Protein AF-A0A699UKI5-F1 (afdb_monomer_lite)

Organism: Tanacetum cinerariifolium (NCBI:txid118510)

pLDDT: mean 84.46, std 8.5, range [53.41, 93.69]

Sequence (106 aa):
RYQLKYDTCTLLDNALTWWNSQKRTIRTDAAYGLSWRELIKLMTKVYCPRNEIQKMETELWNLTVKNNDMATYTQRFQEHTMMCTKMVLKEKDWVEKFIGGLPNNI

Structure (mmCIF, N/CA/C/O backbone):
data_AF-A0A699UKI5-F1
#
_entry.id   AF-A0A699UKI5-F1
#
loop_
_atom_site.group_PDB
_atom_site.id
_atom_site.type_symbol
_atom_site.label_atom_id
_atom_site.label_alt_id
_atom_site.label_comp_id
_atom_site.label_asym_id
_atom_site.label_entity_id
_atom_site.label_seq_id
_atom_site.pdbx_PDB_ins_code
_atom_site.Cartn_x
_atom_site.Cartn_y
_atom_site.Cartn_z
_atom_site.occupancy
_atom_site.B_iso_or_equiv
_atom_site.auth_seq_id
_atom_site.auth_comp_id
_atom_site.auth_asym_id
_atom_site.auth_atom_id
_atom_site.pdbx_PDB_model_num
ATOM 1 N N . ARG A 1 1 ? 14.432 11.238 -22.042 1.00 53.41 1 ARG A N 1
ATOM 2 C CA . ARG A 1 1 ? 15.248 9.995 -22.121 1.00 53.41 1 ARG A CA 1
ATOM 3 C C . ARG A 1 1 ? 16.125 9.739 -20.882 1.00 53.41 1 ARG A C 1
ATOM 5 O O . ARG A 1 1 ? 16.585 8.620 -20.743 1.00 53.41 1 ARG A O 1
ATOM 12 N N . TYR A 1 2 ? 16.329 10.713 -19.976 1.00 61.31 2 TYR A N 1
ATOM 13 C CA . TYR A 1 2 ? 17.144 10.525 -18.756 1.00 61.31 2 TYR A CA 1
ATOM 14 C C . TYR A 1 2 ? 16.378 10.638 -17.430 1.00 61.31 2 TYR A C 1
ATOM 16 O O . TYR A 1 2 ? 16.986 10.469 -16.384 1.00 61.31 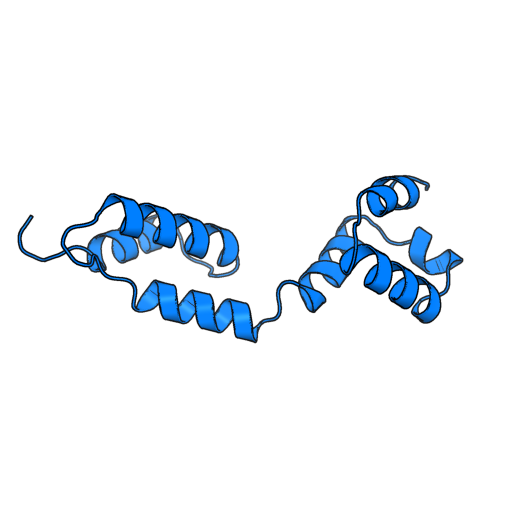2 TYR A O 1
ATOM 24 N N . GLN A 1 3 ? 15.068 10.888 -17.448 1.00 67.06 3 GLN A N 1
ATOM 25 C CA . GLN A 1 3 ? 14.289 11.151 -16.231 1.00 67.06 3 GLN A CA 1
ATOM 26 C C . GLN A 1 3 ? 14.359 9.984 -15.235 1.00 67.06 3 GLN A C 1
ATOM 28 O O . GLN A 1 3 ? 14.815 10.166 -14.115 1.00 67.06 3 GLN A O 1
ATOM 33 N N . LEU A 1 4 ? 14.147 8.755 -15.716 1.00 73.31 4 LEU A N 1
ATOM 34 C CA . LEU A 1 4 ? 14.263 7.541 -14.904 1.00 73.31 4 LEU A CA 1
ATOM 35 C C . LEU A 1 4 ? 15.654 7.340 -14.278 1.00 73.31 4 LEU A C 1
ATOM 37 O O . LEU A 1 4 ? 15.787 6.752 -13.206 1.00 73.31 4 LEU A O 1
ATOM 41 N N . LYS A 1 5 ? 16.711 7.814 -14.950 1.00 75.19 5 LYS A N 1
ATOM 42 C CA . LYS A 1 5 ? 18.081 7.726 -14.432 1.00 75.19 5 LYS A CA 1
ATOM 43 C C . LYS A 1 5 ? 18.252 8.613 -13.199 1.00 75.19 5 LYS A C 1
ATOM 45 O O . LYS A 1 5 ? 18.926 8.189 -12.273 1.00 75.19 5 LYS A O 1
ATOM 50 N N . TYR A 1 6 ? 17.639 9.796 -13.184 1.00 76.19 6 TYR A N 1
ATOM 51 C CA . TYR A 1 6 ? 17.653 10.686 -12.023 1.00 76.19 6 TYR A CA 1
ATOM 52 C C . TYR A 1 6 ? 16.688 10.211 -10.936 1.00 76.19 6 TYR A C 1
ATOM 54 O O . TYR A 1 6 ? 17.075 10.159 -9.774 1.00 76.19 6 TYR A O 1
ATOM 62 N N . ASP A 1 7 ? 15.485 9.775 -11.312 1.00 76.50 7 ASP A N 1
ATOM 63 C CA . ASP A 1 7 ? 14.477 9.320 -10.349 1.00 76.50 7 ASP A CA 1
ATOM 64 C C . ASP A 1 7 ? 14.953 8.077 -9.580 1.00 76.50 7 ASP A C 1
ATOM 66 O O . ASP A 1 7 ? 14.734 7.941 -8.383 1.00 76.50 7 ASP A O 1
ATOM 70 N N . THR A 1 8 ? 15.684 7.171 -10.234 1.00 77.75 8 THR A N 1
ATOM 71 C CA . THR A 1 8 ? 16.201 5.966 -9.563 1.00 77.75 8 THR A CA 1
ATOM 72 C C . THR A 1 8 ? 17.368 6.238 -8.612 1.00 77.75 8 THR A C 1
ATOM 74 O O . THR A 1 8 ? 17.691 5.367 -7.806 1.00 77.75 8 THR A O 1
ATOM 77 N N . CYS A 1 9 ? 17.962 7.439 -8.641 1.00 80.12 9 CYS A N 1
ATOM 78 C CA . CYS A 1 9 ? 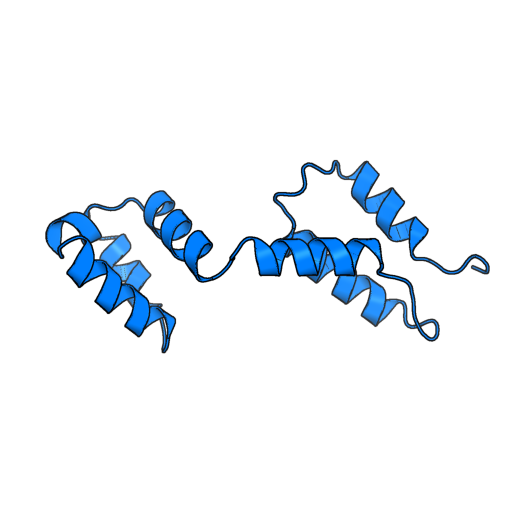18.961 7.861 -7.655 1.00 80.12 9 CYS A CA 1
ATOM 79 C C . CYS A 1 9 ? 18.351 8.159 -6.279 1.00 80.12 9 CYS A C 1
ATOM 81 O O . CYS A 1 9 ? 19.095 8.218 -5.306 1.00 80.12 9 CYS A O 1
ATOM 83 N N . THR A 1 10 ? 17.028 8.335 -6.173 1.00 86.19 10 THR A N 1
ATOM 84 C CA . THR A 1 10 ? 16.361 8.523 -4.875 1.00 86.19 10 THR A CA 1
ATOM 85 C C . THR A 1 10 ? 16.052 7.199 -4.174 1.00 86.19 10 THR A C 1
ATOM 87 O O . THR A 1 10 ? 15.578 7.208 -3.041 1.00 86.19 10 THR A O 1
ATOM 90 N N . LEU A 1 11 ? 16.270 6.054 -4.835 1.00 86.31 11 LEU A N 1
ATOM 91 C CA . LEU A 1 11 ? 16.077 4.743 -4.222 1.00 86.31 11 LEU A CA 1
ATOM 92 C C . LEU A 1 11 ? 17.194 4.470 -3.214 1.00 86.31 11 LEU A C 1
ATOM 94 O O . LEU A 1 11 ? 18.374 4.616 -3.530 1.00 86.31 11 LEU A O 1
ATOM 98 N N . LEU A 1 12 ? 16.809 4.009 -2.026 1.00 89.25 12 LEU A N 1
ATOM 99 C CA . LEU A 1 12 ? 17.718 3.690 -0.927 1.00 89.25 12 LEU A CA 1
ATOM 100 C C . LEU A 1 12 ? 17.661 2.192 -0.588 1.00 89.25 12 LEU A C 1
ATOM 102 O O . LEU A 1 12 ? 16.688 1.501 -0.910 1.00 89.25 12 LEU A O 1
ATOM 106 N N . ASP A 1 13 ? 18.729 1.690 0.030 1.00 91.94 13 ASP A N 1
ATOM 107 C CA . ASP A 1 13 ? 18.839 0.358 0.637 1.00 91.94 13 ASP A CA 1
ATOM 108 C C . ASP A 1 13 ? 18.289 -0.797 -0.228 1.00 91.94 13 ASP A C 1
ATOM 110 O O . ASP A 1 13 ? 18.794 -1.112 -1.316 1.00 91.94 13 ASP A O 1
ATOM 114 N N . ASN A 1 14 ? 17.227 -1.445 0.257 1.00 89.44 14 ASN A N 1
ATOM 115 C CA . ASN A 1 14 ? 16.592 -2.594 -0.375 1.00 89.44 14 ASN A CA 1
ATOM 116 C C . ASN A 1 14 ? 15.989 -2.241 -1.741 1.00 89.44 14 ASN A C 1
ATOM 118 O O . ASN A 1 14 ? 16.030 -3.064 -2.656 1.00 89.44 14 ASN A O 1
ATOM 122 N N . ALA A 1 15 ? 15.470 -1.020 -1.906 1.00 88.19 15 ALA A N 1
ATOM 123 C CA . ALA A 1 15 ? 14.893 -0.565 -3.169 1.00 88.19 15 ALA A CA 1
ATOM 124 C C . ALA A 1 15 ? 15.969 -0.325 -4.234 1.00 88.19 15 ALA A C 1
ATOM 126 O O . ALA A 1 15 ? 15.785 -0.697 -5.397 1.00 88.19 15 ALA A O 1
ATOM 127 N N . LEU A 1 16 ? 17.127 0.204 -3.831 1.00 90.06 16 LEU A N 1
ATOM 128 C CA . LEU A 1 16 ? 18.282 0.353 -4.717 1.00 90.06 16 LEU A CA 1
ATOM 129 C C . LEU A 1 16 ? 18.842 -1.010 -5.143 1.00 90.06 16 LEU A C 1
ATOM 131 O O . LEU A 1 16 ? 19.107 -1.243 -6.326 1.00 90.06 16 LEU A O 1
ATOM 135 N N . THR A 1 17 ? 18.983 -1.930 -4.186 1.00 91.25 17 THR A N 1
ATOM 136 C CA . THR A 1 17 ? 19.436 -3.306 -4.441 1.00 91.25 17 THR A CA 1
ATOM 137 C C . THR A 1 17 ? 18.506 -4.018 -5.423 1.00 91.25 17 THR A C 1
ATOM 139 O O . THR A 1 17 ? 18.964 -4.601 -6.412 1.00 91.25 17 THR A O 1
ATOM 142 N N . TRP A 1 18 ? 17.192 -3.904 -5.213 1.00 91.62 18 TRP A N 1
ATOM 143 C CA . TRP A 1 18 ? 16.188 -4.446 -6.121 1.00 91.62 18 TRP A CA 1
ATOM 144 C C . TRP A 1 18 ? 16.290 -3.846 -7.529 1.00 91.62 18 TRP A C 1
ATOM 146 O 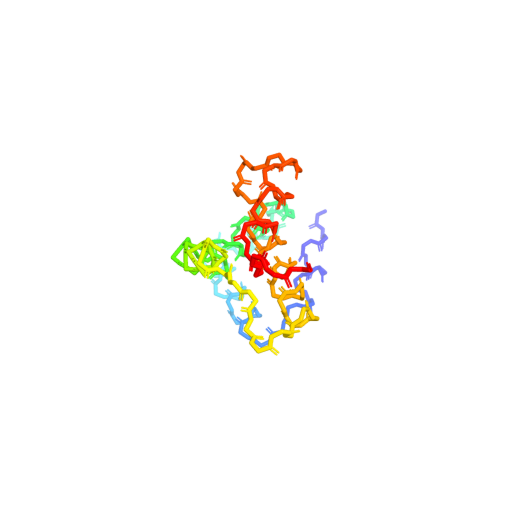O . TRP A 1 18 ? 16.343 -4.593 -8.509 1.00 91.62 18 TRP A O 1
ATOM 156 N N . TRP A 1 19 ? 16.380 -2.517 -7.653 1.00 90.44 19 TRP A N 1
ATOM 157 C CA . TRP A 1 19 ? 16.469 -1.849 -8.954 1.00 90.44 19 TRP A CA 1
ATOM 158 C C . TRP A 1 19 ? 17.716 -2.267 -9.741 1.00 90.44 19 TRP A C 1
ATOM 160 O O . TRP A 1 19 ? 17.657 -2.495 -10.951 1.00 90.44 19 TRP A O 1
ATOM 170 N N . ASN A 1 20 ? 18.850 -2.440 -9.059 1.00 89.31 20 ASN A N 1
ATOM 171 C CA . ASN A 1 20 ? 20.070 -2.951 -9.678 1.00 89.31 20 ASN A CA 1
ATOM 172 C C . ASN A 1 20 ? 19.904 -4.381 -10.213 1.00 89.31 20 ASN A C 1
ATOM 174 O O . ASN A 1 20 ? 20.417 -4.683 -11.291 1.00 89.31 20 ASN A O 1
ATOM 178 N N . SER A 1 21 ? 19.152 -5.233 -9.512 1.00 89.25 21 SER A N 1
ATOM 179 C CA . SER A 1 21 ? 18.789 -6.568 -9.999 1.00 89.25 21 SER A CA 1
ATOM 180 C C . SER A 1 21 ? 17.866 -6.497 -11.223 1.00 89.25 21 SER A C 1
ATOM 182 O O . SER A 1 21 ? 18.156 -7.109 -12.249 1.00 89.25 21 SER A O 1
ATOM 184 N N . GLN A 1 22 ? 16.820 -5.663 -11.187 1.00 88.00 22 GLN A N 1
ATOM 185 C CA . GLN A 1 22 ? 15.904 -5.486 -12.324 1.00 88.00 22 GLN A CA 1
ATOM 186 C C . GLN A 1 22 ? 16.610 -4.987 -13.589 1.00 88.00 22 GLN A C 1
ATOM 188 O O . GLN A 1 22 ? 16.354 -5.505 -14.675 1.00 88.00 22 GLN A O 1
ATOM 193 N N . LYS A 1 23 ? 17.551 -4.041 -13.459 1.00 88.38 23 LYS A N 1
ATOM 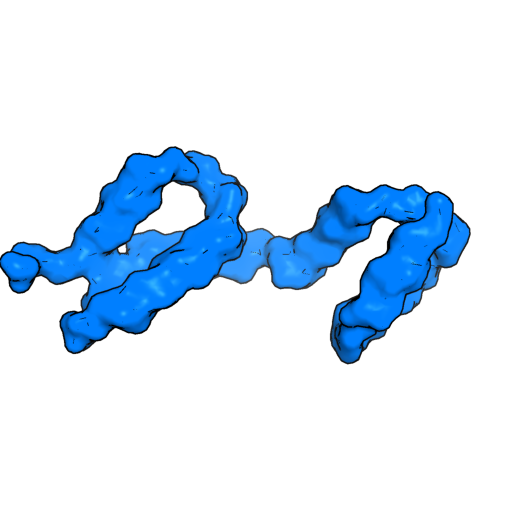194 C CA . LYS A 1 23 ? 18.378 -3.574 -14.586 1.00 88.38 23 LYS A CA 1
ATOM 195 C C . LYS A 1 23 ? 19.188 -4.703 -15.229 1.00 88.38 23 LYS A C 1
ATOM 197 O O . LYS A 1 23 ? 19.348 -4.706 -16.446 1.00 88.38 23 LYS A O 1
ATOM 202 N N . ARG A 1 24 ? 19.689 -5.661 -14.439 1.00 87.25 24 ARG A N 1
ATOM 203 C CA . ARG A 1 24 ? 20.405 -6.838 -14.966 1.00 87.25 24 ARG A CA 1
ATOM 204 C C . ARG A 1 24 ? 19.459 -7.768 -15.723 1.00 87.25 24 ARG A C 1
ATOM 206 O O . ARG A 1 24 ? 19.812 -8.222 -16.805 1.00 87.25 24 ARG A O 1
ATOM 213 N N . THR A 1 25 ? 18.259 -7.995 -15.193 1.00 86.88 25 THR A N 1
ATOM 214 C CA . THR A 1 25 ? 17.249 -8.876 -15.799 1.00 86.88 25 THR A CA 1
ATOM 215 C C . THR A 1 25 ? 16.684 -8.323 -17.108 1.00 86.88 25 THR A C 1
ATOM 217 O O . THR A 1 25 ? 16.549 -9.059 -18.079 1.00 86.88 25 THR A O 1
ATOM 220 N N . ILE A 1 26 ? 16.363 -7.027 -17.152 1.00 84.69 26 ILE A N 1
ATOM 221 C CA . ILE A 1 26 ? 15.717 -6.379 -18.308 1.00 84.69 26 ILE A CA 1
ATOM 222 C C . ILE A 1 26 ? 16.751 -5.934 -19.364 1.00 84.69 26 ILE A C 1
ATOM 224 O O . ILE A 1 26 ? 16.381 -5.691 -20.506 1.00 84.69 26 ILE A O 1
ATOM 228 N N . ARG A 1 27 ? 18.047 -5.928 -19.011 1.00 83.81 27 ARG A N 1
ATOM 229 C CA . ARG A 1 27 ? 19.169 -5.235 -19.674 1.00 83.81 27 ARG A CA 1
ATOM 230 C C . ARG A 1 27 ? 19.124 -3.719 -19.483 1.00 83.81 27 ARG A C 1
ATOM 232 O O . ARG A 1 27 ? 18.071 -3.087 -19.471 1.00 83.81 27 ARG A O 1
ATOM 239 N N . THR A 1 28 ? 20.306 -3.132 -19.303 1.00 78.94 28 THR A N 1
ATOM 240 C CA . THR A 1 28 ? 20.486 -1.731 -18.891 1.00 78.94 28 THR A CA 1
ATOM 241 C C . THR A 1 28 ? 19.863 -0.731 -19.867 1.00 78.94 28 THR A C 1
ATOM 243 O O . THR A 1 28 ? 19.286 0.268 -19.445 1.00 78.94 28 THR A O 1
ATOM 246 N N . ASP A 1 29 ? 19.971 -0.996 -21.165 1.00 79.81 29 ASP A N 1
ATOM 247 C CA . ASP A 1 29 ? 19.435 -0.175 -22.250 1.00 79.81 29 ASP A CA 1
ATOM 248 C C . ASP A 1 29 ? 17.901 -0.168 -22.267 1.00 79.81 29 ASP A C 1
ATOM 250 O O . ASP A 1 29 ? 17.289 0.900 -22.319 1.00 79.81 29 ASP A O 1
ATOM 254 N N . ALA A 1 30 ? 17.280 -1.339 -22.131 1.00 82.56 30 ALA A N 1
ATOM 255 C CA . ALA A 1 30 ? 15.830 -1.464 -22.039 1.00 82.56 30 ALA A CA 1
ATOM 256 C C . ALA A 1 30 ? 15.281 -0.925 -20.705 1.00 82.56 30 ALA A C 1
ATOM 258 O O . ALA A 1 30 ? 14.222 -0.301 -20.684 1.00 82.56 30 ALA A O 1
ATOM 259 N N . ALA A 1 31 ? 16.020 -1.075 -19.600 1.00 80.50 31 ALA A N 1
ATOM 260 C CA . ALA A 1 31 ? 15.611 -0.572 -18.290 1.00 80.50 31 ALA A CA 1
ATOM 261 C C . ALA A 1 31 ? 15.502 0.963 -18.248 1.00 80.50 31 ALA A C 1
ATOM 263 O O . ALA A 1 31 ? 14.545 1.489 -17.686 1.00 80.50 31 ALA A O 1
ATOM 264 N N . TYR A 1 32 ? 16.429 1.696 -18.881 1.00 81.94 32 TYR A N 1
ATOM 265 C CA . TYR A 1 32 ? 16.320 3.159 -19.014 1.00 81.94 32 TYR A CA 1
ATOM 266 C C . TYR A 1 32 ? 15.303 3.608 -20.075 1.00 81.94 32 TYR A C 1
ATOM 268 O O . TYR A 1 32 ? 14.971 4.792 -20.143 1.00 81.94 32 TYR A O 1
ATOM 276 N N . GLY A 1 33 ? 14.807 2.678 -20.893 1.00 84.38 33 GLY A N 1
ATOM 277 C CA . GLY A 1 33 ? 13.711 2.906 -21.831 1.00 84.38 33 GLY A CA 1
ATOM 278 C C . GLY A 1 33 ? 12.324 2.888 -21.184 1.00 84.38 33 GLY A C 1
ATOM 279 O O . GLY A 1 33 ? 11.379 3.359 -21.813 1.00 84.38 33 GLY A O 1
ATOM 280 N N . LEU A 1 34 ? 12.195 2.390 -19.947 1.00 87.44 34 LEU A N 1
ATOM 281 C CA . LEU A 1 34 ? 10.917 2.339 -19.237 1.00 87.44 34 LEU A CA 1
ATOM 282 C C . LEU A 1 34 ? 10.369 3.745 -18.975 1.00 87.44 34 LEU A C 1
ATOM 284 O O . LEU A 1 34 ? 11.075 4.659 -18.540 1.00 87.44 34 LEU A O 1
ATOM 288 N N . SER A 1 35 ? 9.067 3.903 -19.185 1.00 87.75 35 SER A N 1
ATOM 289 C CA . SER A 1 35 ? 8.335 5.066 -18.698 1.00 87.75 35 SER A CA 1
ATOM 290 C C . SER A 1 35 ? 8.222 5.036 -17.170 1.00 87.75 35 SER A C 1
ATOM 292 O O . SER A 1 35 ? 8.214 3.973 -16.544 1.00 87.75 35 SER A O 1
ATOM 294 N N . TRP A 1 36 ? 8.039 6.210 -16.556 1.00 83.19 36 TRP A N 1
ATOM 295 C CA . TRP A 1 36 ? 7.766 6.320 -15.118 1.00 83.19 36 TRP A CA 1
ATOM 296 C C . TRP A 1 36 ? 6.604 5.415 -14.677 1.00 83.19 36 TRP A C 1
ATOM 298 O O . TRP A 1 36 ? 6.693 4.710 -13.676 1.00 83.19 36 TRP A O 1
ATOM 308 N N . ARG A 1 37 ? 5.536 5.346 -15.482 1.00 86.31 37 ARG A N 1
ATOM 309 C CA . ARG A 1 37 ? 4.365 4.496 -15.221 1.00 86.31 37 ARG A CA 1
ATOM 310 C C . ARG A 1 37 ? 4.709 3.005 -15.181 1.00 86.31 37 ARG A C 1
ATOM 312 O O . ARG A 1 37 ? 4.140 2.269 -14.377 1.00 86.31 37 ARG A O 1
ATOM 319 N N . GLU A 1 38 ? 5.611 2.544 -16.041 1.00 88.94 38 GLU A N 1
ATOM 320 C CA . GLU A 1 38 ? 6.057 1.147 -16.049 1.00 88.94 38 GLU A CA 1
ATOM 321 C C . GLU A 1 38 ? 6.952 0.833 -14.853 1.00 88.94 38 GLU A C 1
ATOM 323 O O . GLU A 1 38 ? 6.777 -0.220 -14.237 1.00 88.94 38 GLU A O 1
ATOM 328 N N . LEU A 1 39 ? 7.840 1.759 -14.472 1.00 87.19 39 LEU A N 1
ATOM 329 C CA . LEU A 1 39 ? 8.634 1.625 -13.251 1.00 87.19 39 LEU A CA 1
ATOM 330 C C . LEU A 1 39 ? 7.735 1.538 -12.015 1.00 87.19 39 LEU A C 1
ATOM 332 O O . LEU A 1 39 ? 7.881 0.601 -11.232 1.00 87.19 39 LEU A O 1
ATOM 336 N N . ILE A 1 40 ? 6.762 2.445 -11.874 1.00 85.06 40 ILE A N 1
ATOM 337 C CA . ILE A 1 40 ? 5.782 2.396 -10.782 1.00 85.06 40 ILE A CA 1
ATOM 338 C C . ILE A 1 40 ? 5.051 1.055 -10.785 1.00 85.06 40 ILE A C 1
ATOM 340 O O . ILE A 1 40 ? 4.956 0.411 -9.746 1.00 85.06 40 ILE A O 1
ATOM 344 N N . LYS A 1 41 ? 4.618 0.559 -11.949 1.00 87.19 41 LYS A N 1
ATOM 345 C CA . LYS A 1 41 ? 3.961 -0.751 -12.056 1.00 87.19 41 LYS A CA 1
ATOM 346 C C . LYS A 1 41 ? 4.860 -1.906 -11.591 1.00 87.19 41 LYS A C 1
ATOM 348 O O . LYS A 1 41 ? 4.354 -2.830 -10.954 1.00 87.19 41 LYS A O 1
ATOM 353 N N . LEU A 1 42 ? 6.160 -1.878 -11.895 1.00 88.88 42 LEU A N 1
ATOM 354 C CA . LEU A 1 42 ? 7.125 -2.874 -11.410 1.00 88.88 42 LEU A CA 1
ATOM 355 C C . LEU A 1 42 ? 7.328 -2.768 -9.896 1.00 88.88 42 LEU A C 1
ATOM 357 O O . LEU A 1 42 ? 7.246 -3.781 -9.204 1.00 88.88 42 LEU A O 1
ATOM 361 N N . MET A 1 43 ? 7.521 -1.555 -9.376 1.00 87.31 43 MET A N 1
ATOM 362 C CA . MET A 1 43 ? 7.686 -1.319 -7.941 1.00 87.31 43 MET A CA 1
ATOM 363 C C . MET A 1 43 ? 6.443 -1.737 -7.152 1.00 87.31 43 MET A C 1
ATOM 365 O O . MET A 1 43 ? 6.565 -2.441 -6.155 1.00 87.31 43 MET A O 1
ATOM 369 N N . THR A 1 44 ? 5.240 -1.396 -7.624 1.00 85.38 44 THR A N 1
ATOM 370 C CA . THR A 1 44 ? 3.978 -1.812 -6.996 1.00 85.38 44 THR A CA 1
ATOM 371 C C . THR A 1 44 ? 3.857 -3.332 -6.926 1.00 85.38 44 THR A C 1
ATOM 373 O O . THR A 1 44 ? 3.390 -3.844 -5.919 1.00 85.38 44 THR A O 1
ATOM 376 N N . LYS A 1 45 ? 4.293 -4.084 -7.945 1.00 85.50 45 LYS A N 1
ATOM 377 C CA . LYS A 1 45 ? 4.239 -5.557 -7.894 1.00 85.50 45 LYS A CA 1
ATOM 378 C C . LYS A 1 45 ? 5.099 -6.153 -6.779 1.00 85.50 45 LYS A C 1
ATOM 380 O O . LYS A 1 45 ? 4.759 -7.217 -6.278 1.00 85.50 45 LYS A O 1
ATOM 385 N N . VAL A 1 46 ? 6.204 -5.498 -6.435 1.00 87.94 46 VAL A N 1
ATOM 386 C CA . VAL A 1 46 ? 7.174 -6.005 -5.458 1.00 87.94 46 VAL A CA 1
ATOM 387 C C . VAL A 1 46 ? 6.867 -5.511 -4.052 1.00 87.94 46 VAL A C 1
ATOM 389 O O . VAL A 1 46 ? 6.885 -6.299 -3.116 1.00 87.94 46 VAL A O 1
ATOM 392 N N . TYR A 1 47 ? 6.547 -4.226 -3.910 1.00 85.31 47 TYR A N 1
ATOM 393 C CA . TYR A 1 47 ? 6.364 -3.576 -2.611 1.00 85.31 47 TYR A CA 1
ATOM 394 C C . TYR A 1 47 ? 4.902 -3.432 -2.181 1.00 85.31 47 TYR A C 1
ATOM 396 O O . TYR A 1 47 ? 4.637 -3.140 -1.023 1.00 85.31 47 TYR A O 1
ATOM 404 N N . CYS A 1 48 ? 3.946 -3.647 -3.086 1.00 83.50 48 CYS A N 1
ATOM 405 C CA . CYS A 1 48 ? 2.514 -3.638 -2.784 1.00 83.50 48 CYS A CA 1
ATOM 406 C C . CYS A 1 48 ? 1.886 -4.975 -3.225 1.00 83.50 48 CYS A C 1
ATOM 408 O O . CYS A 1 48 ? 1.056 -5.016 -4.145 1.00 83.50 48 CYS A O 1
ATOM 410 N N . PRO A 1 49 ? 2.341 -6.103 -2.646 1.00 85.81 49 PRO A N 1
ATOM 411 C CA . PRO A 1 49 ? 1.888 -7.421 -3.058 1.00 85.81 49 PRO A CA 1
ATOM 412 C C . PRO A 1 49 ? 0.421 -7.633 -2.654 1.00 85.81 49 PRO A C 1
ATOM 414 O O . PRO A 1 49 ? -0.062 -7.109 -1.649 1.00 85.81 49 PRO A O 1
ATOM 417 N N . ARG A 1 50 ? -0.326 -8.396 -3.464 1.00 84.38 50 ARG A N 1
ATOM 418 C CA . ARG A 1 50 ? -1.789 -8.507 -3.318 1.00 84.38 50 ARG A CA 1
ATOM 419 C C . ARG A 1 50 ? -2.217 -9.101 -1.973 1.00 84.38 50 ARG A C 1
ATOM 421 O O . ARG A 1 50 ? -3.259 -8.695 -1.477 1.00 84.38 50 ARG A O 1
ATOM 428 N N . ASN A 1 51 ? -1.437 -10.011 -1.397 1.00 87.12 51 ASN A N 1
ATOM 429 C CA . ASN A 1 51 ? -1.716 -10.624 -0.095 1.00 87.12 51 ASN A CA 1
ATOM 430 C C . ASN A 1 51 ? -1.660 -9.601 1.052 1.00 87.12 51 ASN A C 1
ATOM 432 O O . ASN A 1 51 ? -2.538 -9.611 1.907 1.00 87.12 51 ASN A O 1
ATOM 436 N N . GLU A 1 52 ? -0.676 -8.695 1.050 1.00 86.12 52 GLU A N 1
ATOM 437 C CA . GLU A 1 52 ? -0.581 -7.637 2.065 1.00 86.12 52 GLU A CA 1
ATOM 438 C C . GLU A 1 52 ? -1.728 -6.639 1.903 1.00 86.12 52 GLU A C 1
ATOM 440 O O . GLU A 1 52 ? -2.372 -6.282 2.884 1.00 86.12 52 GLU A O 1
ATOM 445 N N . ILE A 1 53 ? -2.074 -6.278 0.659 1.00 84.06 53 ILE A N 1
ATOM 446 C CA . ILE A 1 53 ? -3.266 -5.459 0.392 1.00 84.06 53 ILE A CA 1
ATOM 447 C C . ILE A 1 53 ? -4.521 -6.159 0.932 1.00 84.06 53 ILE A C 1
ATOM 449 O O . ILE A 1 53 ? -5.293 -5.539 1.644 1.00 84.06 53 ILE A O 1
ATOM 453 N N . GLN A 1 54 ? -4.723 -7.448 0.649 1.00 86.00 54 GLN A N 1
ATOM 454 C CA . GLN A 1 54 ? -5.883 -8.207 1.139 1.00 86.00 54 GLN A CA 1
ATOM 455 C C . GLN A 1 54 ? -5.942 -8.282 2.667 1.00 86.00 54 GLN A C 1
ATOM 457 O O . GLN A 1 54 ? -7.025 -8.230 3.252 1.00 86.00 54 GLN A O 1
ATOM 462 N N . LYS A 1 55 ? -4.786 -8.396 3.325 1.00 88.62 55 LYS A N 1
ATOM 463 C CA . LYS A 1 55 ? -4.699 -8.352 4.783 1.00 88.62 55 LYS A CA 1
ATOM 464 C C . LYS A 1 55 ? -5.150 -6.990 5.308 1.00 88.62 55 LYS A C 1
ATOM 466 O O . LYS A 1 55 ? -6.007 -6.949 6.182 1.00 88.62 55 LYS A O 1
ATOM 471 N N . MET A 1 56 ? -4.668 -5.898 4.717 1.00 87.44 56 MET A N 1
ATOM 472 C CA . MET A 1 56 ? -5.111 -4.542 5.057 1.00 87.44 56 MET A CA 1
ATOM 473 C C . MET A 1 56 ? -6.609 -4.334 4.781 1.00 87.44 56 MET A C 1
ATOM 475 O O . MET A 1 56 ? -7.314 -3.795 5.626 1.00 87.44 56 MET A O 1
ATOM 479 N N . GLU A 1 57 ? -7.122 -4.808 3.642 1.00 87.19 57 GLU A N 1
ATOM 480 C CA . GLU A 1 57 ? -8.554 -4.793 3.303 1.00 87.19 57 GLU A CA 1
ATOM 481 C C . GLU A 1 57 ? -9.379 -5.523 4.386 1.00 87.19 57 GLU A C 1
ATOM 483 O O . GLU A 1 57 ? -10.432 -5.049 4.811 1.00 87.19 57 GLU A O 1
ATOM 488 N N . THR A 1 58 ? -8.875 -6.657 4.881 1.00 88.94 58 THR A N 1
ATOM 489 C CA . THR A 1 58 ? -9.513 -7.446 5.947 1.00 88.94 58 THR A CA 1
ATOM 490 C C . THR A 1 58 ? -9.451 -6.739 7.303 1.00 88.94 58 THR A C 1
ATOM 492 O O . THR A 1 58 ? -10.438 -6.722 8.038 1.00 88.94 58 THR A O 1
ATOM 495 N N . GLU A 1 59 ? -8.308 -6.152 7.653 1.00 89.69 59 GLU A N 1
ATOM 496 C CA . GLU A 1 59 ? -8.132 -5.387 8.893 1.00 89.69 59 GLU A CA 1
ATOM 497 C C . GLU A 1 59 ? -9.042 -4.160 8.918 1.00 89.69 59 GLU A C 1
ATOM 499 O O . GLU A 1 59 ? -9.712 -3.920 9.919 1.00 89.69 59 GLU A O 1
ATOM 504 N N . LEU A 1 60 ? -9.140 -3.444 7.797 1.00 89.50 60 LEU A N 1
ATOM 505 C CA . LEU A 1 60 ? -10.063 -2.333 7.606 1.00 89.50 60 LEU A CA 1
ATOM 506 C C . LEU A 1 60 ? -11.517 -2.775 7.805 1.00 89.50 60 LEU A C 1
ATOM 508 O O . LEU A 1 60 ? -12.249 -2.132 8.559 1.00 89.50 60 LEU A O 1
ATOM 512 N N . TRP A 1 61 ? -11.945 -3.881 7.181 1.00 87.38 61 TRP A N 1
ATOM 513 C CA . TRP A 1 61 ? -13.315 -4.386 7.335 1.00 87.38 61 TRP A CA 1
ATOM 514 C C . TRP A 1 61 ? -13.664 -4.741 8.779 1.00 87.38 61 TRP A C 1
ATOM 516 O O . TRP A 1 61 ? -14.785 -4.471 9.213 1.00 87.38 61 TRP A O 1
ATOM 526 N N . ASN A 1 62 ? -12.696 -5.247 9.537 1.00 90.69 62 ASN A N 1
ATOM 527 C CA . ASN A 1 62 ? -12.857 -5.606 10.945 1.00 90.69 62 ASN A CA 1
ATOM 528 C C . ASN A 1 62 ? -12.482 -4.475 11.919 1.00 90.69 62 ASN A C 1
ATOM 530 O O . ASN A 1 62 ? -12.499 -4.681 13.133 1.00 90.69 62 ASN A O 1
ATOM 534 N N . LEU A 1 63 ? -12.121 -3.288 11.417 1.00 91.88 63 LEU A N 1
ATOM 535 C CA . LEU A 1 63 ? -11.704 -2.173 12.258 1.00 91.88 63 LEU A CA 1
ATOM 536 C C . LEU A 1 63 ? -12.905 -1.627 13.038 1.00 91.88 63 LEU A C 1
ATOM 538 O O . LEU A 1 63 ? -13.919 -1.249 12.445 1.00 91.88 63 LEU A O 1
ATOM 542 N N . THR A 1 64 ? -12.751 -1.557 14.358 1.00 93.19 64 THR A N 1
ATOM 543 C CA . THR A 1 64 ? -13.695 -0.957 15.307 1.00 93.19 64 THR A CA 1
ATOM 544 C C . THR A 1 64 ? -12.935 -0.062 16.281 1.00 93.19 64 THR A C 1
ATOM 546 O O . THR A 1 64 ? -11.742 -0.276 16.533 1.00 93.19 64 THR A O 1
ATOM 549 N N . VAL A 1 65 ? -13.614 0.925 16.865 1.00 93.50 65 VAL A N 1
ATOM 550 C CA . VAL A 1 65 ? -13.042 1.731 17.952 1.00 93.50 65 VAL A CA 1
ATOM 551 C C . VAL A 1 65 ? -12.714 0.818 19.138 1.00 93.50 65 VAL A C 1
ATOM 553 O O . VAL A 1 65 ? -13.512 -0.033 19.531 1.00 93.50 65 VAL A O 1
ATOM 556 N N . LYS A 1 66 ? -11.522 0.988 19.716 1.00 89.94 66 LYS A N 1
ATOM 557 C CA . LYS A 1 66 ? -11.082 0.280 20.927 1.00 89.94 66 LYS A CA 1
ATOM 558 C C . LYS A 1 66 ? -10.854 1.293 22.037 1.00 89.94 66 LYS A C 1
ATOM 560 O O . LYS A 1 66 ? -10.274 2.340 21.780 1.00 89.94 66 LYS A O 1
ATOM 565 N N . ASN A 1 67 ? -11.292 0.979 23.257 1.00 86.88 67 ASN A N 1
ATOM 566 C CA . ASN A 1 67 ? -11.091 1.814 24.452 1.00 86.88 67 ASN A CA 1
ATOM 567 C C . ASN A 1 67 ? -11.529 3.284 24.282 1.00 86.88 67 ASN A C 1
ATOM 569 O O . ASN A 1 67 ? -10.928 4.171 24.879 1.00 86.88 67 ASN A O 1
ATOM 573 N N . ASN A 1 68 ? -12.541 3.549 23.448 1.00 84.69 68 ASN A N 1
ATOM 574 C CA . ASN A 1 68 ? -12.982 4.901 23.072 1.00 84.69 68 ASN A CA 1
ATOM 575 C C . ASN A 1 68 ? -11.881 5.791 22.456 1.00 84.69 68 ASN A C 1
ATOM 577 O O . ASN A 1 68 ? -12.033 7.009 22.392 1.00 84.69 68 ASN A O 1
ATOM 581 N N . ASP A 1 69 ? -10.791 5.201 21.959 1.00 91.94 69 ASP A N 1
ATOM 582 C CA . ASP A 1 69 ? -9.718 5.927 21.287 1.00 91.94 69 ASP A CA 1
ATOM 583 C C . ASP A 1 69 ? -10.076 6.179 19.816 1.00 91.94 69 ASP A C 1
ATOM 585 O O . ASP A 1 69 ? -9.738 5.422 18.897 1.00 91.94 69 ASP A O 1
ATOM 589 N N . MET A 1 70 ? -10.813 7.267 19.605 1.00 90.69 70 MET A N 1
ATOM 590 C CA . MET A 1 70 ? -11.251 7.701 18.282 1.00 90.69 70 MET A CA 1
ATOM 591 C C . MET A 1 70 ? -10.095 8.214 17.413 1.00 90.69 70 MET A C 1
ATOM 593 O O . MET A 1 70 ? -10.150 8.083 16.187 1.00 90.69 70 MET A O 1
ATOM 597 N N . ALA A 1 71 ? -9.040 8.766 18.020 1.00 93.06 71 ALA A N 1
ATOM 598 C CA . ALA A 1 71 ? -7.891 9.299 17.292 1.00 93.06 71 ALA A CA 1
ATOM 599 C C . ALA A 1 71 ? -7.111 8.166 16.616 1.00 93.06 71 ALA A C 1
ATOM 601 O O . ALA A 1 71 ? -6.900 8.198 15.401 1.00 93.06 71 ALA A O 1
ATOM 602 N N . THR A 1 72 ? -6.789 7.113 17.372 1.00 93.62 72 THR A N 1
ATOM 603 C CA . THR A 1 72 ? -6.108 5.929 16.833 1.00 93.62 72 THR A CA 1
ATOM 604 C C . THR A 1 72 ? -6.966 5.210 15.793 1.00 93.62 72 THR A C 1
ATOM 606 O O . THR A 1 72 ? -6.445 4.755 14.772 1.00 93.62 72 THR A O 1
ATOM 609 N N . TYR A 1 73 ? -8.285 5.124 16.007 1.00 93.69 73 TYR A N 1
ATOM 610 C CA . TYR A 1 73 ? -9.207 4.558 15.018 1.00 93.69 73 TYR A CA 1
ATOM 611 C C . TYR A 1 73 ? -9.178 5.339 13.698 1.00 93.69 73 TYR A C 1
ATOM 613 O O . TYR A 1 73 ? -8.986 4.744 12.638 1.00 93.69 73 TYR A O 1
ATOM 621 N N . THR A 1 74 ? -9.309 6.667 13.765 1.00 92.94 74 THR A N 1
ATOM 622 C CA . THR A 1 74 ? -9.348 7.538 12.581 1.00 92.94 74 THR A CA 1
ATOM 623 C C . THR A 1 74 ? -8.036 7.485 11.809 1.00 92.94 74 THR A C 1
ATOM 625 O O . THR A 1 74 ? -8.055 7.321 10.589 1.00 92.94 74 THR A O 1
ATOM 628 N N . GLN A 1 75 ? -6.902 7.541 12.512 1.00 93.38 75 GLN A N 1
ATOM 629 C CA . GLN A 1 75 ? -5.586 7.421 11.893 1.00 93.38 75 GLN A CA 1
ATOM 630 C C . GLN A 1 75 ? -5.448 6.089 11.144 1.00 93.38 75 GLN A C 1
ATOM 632 O O . GLN A 1 75 ? -5.131 6.074 9.954 1.00 93.38 75 GLN A O 1
ATOM 637 N N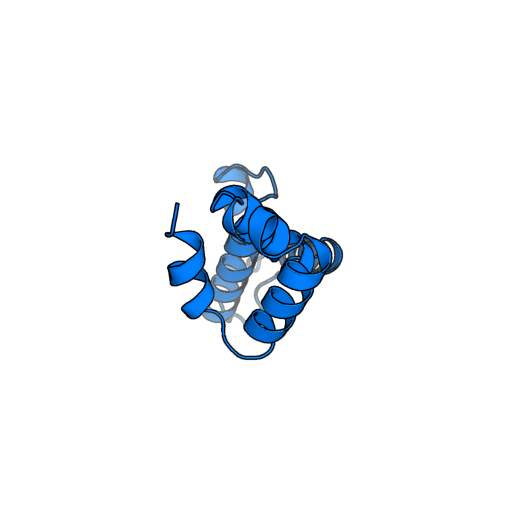 . ARG A 1 76 ? -5.756 4.965 11.805 1.00 91.50 76 ARG A N 1
ATOM 638 C CA . ARG A 1 76 ? -5.662 3.642 11.172 1.00 91.50 76 ARG A CA 1
ATOM 639 C C . ARG A 1 76 ? -6.606 3.504 9.987 1.00 91.50 76 ARG A C 1
ATOM 641 O O . ARG A 1 76 ? -6.209 2.945 8.968 1.00 91.50 76 ARG A O 1
ATOM 648 N N . PHE A 1 77 ? -7.829 4.016 10.095 1.00 91.25 77 PHE A N 1
ATOM 649 C CA . PHE A 1 77 ? -8.792 3.991 8.999 1.00 91.25 77 PHE A CA 1
ATOM 650 C C . PHE A 1 77 ? -8.254 4.733 7.768 1.00 91.25 77 PHE A C 1
ATOM 652 O O . PHE A 1 77 ? -8.307 4.202 6.658 1.00 91.25 77 PHE A O 1
ATOM 659 N N . GLN A 1 78 ? -7.685 5.928 7.957 1.00 89.06 78 GLN A N 1
ATOM 660 C CA . GLN A 1 78 ? -7.103 6.732 6.878 1.00 89.06 78 GLN A CA 1
ATOM 661 C C . GLN A 1 78 ? -5.894 6.050 6.229 1.00 89.06 78 GLN A C 1
ATOM 663 O O . GLN A 1 78 ? -5.830 5.964 5.001 1.00 89.06 78 GLN A O 1
ATOM 668 N N . GLU A 1 79 ? -4.971 5.513 7.032 1.00 88.38 79 GLU A N 1
ATOM 669 C CA . GLU A 1 79 ? -3.800 4.771 6.545 1.00 88.38 79 GLU A CA 1
ATOM 670 C C . GLU A 1 79 ? -4.217 3.578 5.667 1.00 88.38 79 GLU A C 1
ATOM 672 O O . GLU A 1 79 ? -3.701 3.396 4.560 1.00 88.38 79 GLU A O 1
ATOM 677 N N . HIS A 1 80 ? -5.207 2.802 6.120 1.00 86.50 80 HIS A N 1
ATOM 678 C CA . HIS A 1 80 ? -5.714 1.649 5.376 1.00 86.50 80 HIS A CA 1
ATOM 679 C C . HIS A 1 80 ? -6.464 2.064 4.107 1.00 86.50 80 HIS A C 1
ATOM 681 O O . HIS A 1 80 ? -6.245 1.469 3.053 1.00 86.50 80 HIS A O 1
ATOM 687 N N . THR A 1 81 ? -7.291 3.111 4.173 1.00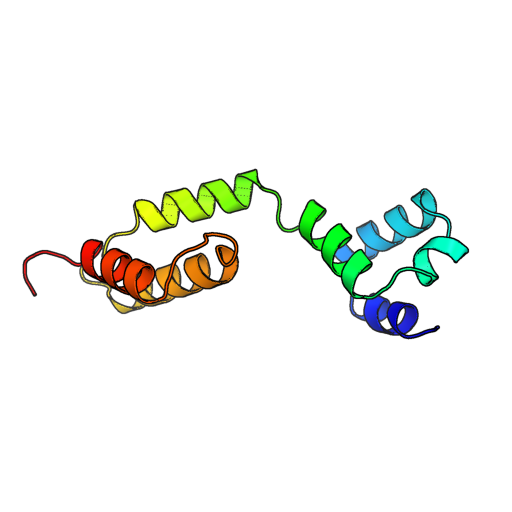 86.38 81 THR A N 1
ATOM 688 C CA . THR A 1 81 ? -8.047 3.642 3.024 1.00 86.38 81 THR A CA 1
ATOM 689 C C . THR A 1 81 ? -7.117 4.129 1.913 1.00 86.38 81 THR A C 1
ATOM 691 O O . THR A 1 81 ? -7.320 3.809 0.742 1.00 86.38 81 THR A O 1
ATOM 694 N N . MET A 1 82 ? -6.047 4.847 2.271 1.00 83.00 82 MET A N 1
ATOM 695 C CA . MET A 1 82 ? -5.070 5.374 1.313 1.00 83.00 82 MET A CA 1
ATOM 696 C C . MET A 1 82 ? -4.322 4.258 0.567 1.00 83.00 82 MET A C 1
ATOM 698 O O . MET A 1 82 ? -4.059 4.359 -0.634 1.00 83.00 82 MET A O 1
ATOM 702 N N . MET A 1 83 ? -4.009 3.165 1.260 1.00 77.31 83 MET A N 1
ATOM 703 C CA . MET A 1 83 ? -3.312 2.015 0.675 1.00 77.31 83 MET A CA 1
ATOM 704 C C . MET A 1 83 ? -4.268 1.088 -0.095 1.00 77.31 83 MET A C 1
ATOM 706 O O . MET A 1 83 ? -3.879 0.483 -1.095 1.00 77.31 83 MET A O 1
ATOM 710 N N . CYS A 1 84 ? -5.543 1.043 0.300 1.00 77.75 84 CYS A N 1
ATOM 711 C CA . CYS A 1 84 ? -6.607 0.279 -0.354 1.00 77.75 84 CYS A CA 1
ATOM 712 C C . CYS A 1 84 ? -7.341 1.076 -1.448 1.00 77.75 84 CYS A C 1
ATOM 714 O O . CYS A 1 84 ? -8.478 0.759 -1.780 1.00 77.75 84 CYS A O 1
ATOM 716 N N . THR A 1 85 ? -6.697 2.061 -2.083 1.00 65.88 85 THR A N 1
ATOM 717 C CA . THR A 1 85 ? -7.281 2.886 -3.169 1.00 65.88 85 THR A CA 1
ATOM 718 C C . THR A 1 85 ? -7.742 2.098 -4.403 1.00 65.88 85 THR A C 1
ATOM 720 O O . THR A 1 85 ? -8.429 2.640 -5.265 1.00 65.88 85 THR A O 1
ATOM 723 N N . LYS A 1 86 ? -7.383 0.811 -4.508 1.00 63.91 86 LYS A N 1
ATOM 724 C CA . LYS A 1 86 ? -7.888 -0.113 -5.539 1.00 63.91 86 LYS A CA 1
ATOM 725 C C . LYS A 1 86 ? -9.215 -0.780 -5.176 1.00 63.91 86 LYS A C 1
ATOM 727 O O . LYS A 1 86 ? -9.823 -1.388 -6.056 1.00 63.91 86 LYS A O 1
ATOM 732 N N . MET A 1 87 ? -9.663 -0.695 -3.923 1.00 61.25 87 MET A N 1
ATOM 733 C CA . MET A 1 87 ? -11.049 -0.999 -3.590 1.00 61.25 87 MET A CA 1
ATOM 734 C C . MET A 1 87 ? -11.907 0.053 -4.289 1.00 61.25 87 MET A C 1
ATOM 736 O O . MET A 1 87 ? -11.790 1.243 -4.013 1.00 61.25 87 MET A O 1
ATOM 740 N N . VAL A 1 88 ? -12.726 -0.376 -5.249 1.00 57.59 88 VAL A N 1
ATOM 741 C CA . VAL A 1 88 ? -13.656 0.497 -5.978 1.00 57.59 88 VAL A CA 1
ATOM 742 C C . VAL A 1 88 ? -14.813 0.847 -5.041 1.00 57.59 88 VAL A C 1
ATOM 744 O O . VAL A 1 88 ? -15.911 0.316 -5.165 1.00 57.59 88 VAL A O 1
ATOM 747 N N . LEU A 1 89 ? -14.534 1.692 -4.056 1.00 65.81 89 LEU A N 1
ATOM 748 C CA . LEU A 1 89 ? -15.491 2.189 -3.079 1.00 65.81 89 LEU A CA 1
ATOM 749 C C . LEU A 1 89 ? -15.699 3.676 -3.342 1.00 65.81 89 LEU A C 1
ATOM 751 O O . LEU A 1 89 ? -14.741 4.442 -3.479 1.00 65.81 89 LEU A O 1
ATOM 755 N N . LYS A 1 90 ? -16.962 4.079 -3.456 1.00 78.75 90 LYS A N 1
ATOM 756 C CA . LYS A 1 90 ? -17.332 5.491 -3.532 1.00 78.75 90 LYS A CA 1
ATOM 757 C C . LYS A 1 90 ? -17.097 6.122 -2.164 1.00 78.75 90 LYS A C 1
ATOM 759 O O . LYS A 1 90 ? -17.107 5.439 -1.146 1.00 78.75 90 LYS A O 1
ATOM 764 N N . GLU A 1 91 ? -16.950 7.442 -2.127 1.00 81.12 91 GLU A N 1
ATOM 765 C CA . GLU A 1 91 ? -16.823 8.197 -0.871 1.00 81.12 91 GLU A CA 1
ATOM 766 C C . GLU A 1 91 ? -17.922 7.832 0.140 1.00 81.12 91 GLU A C 1
ATOM 768 O O . GLU A 1 91 ? -17.646 7.624 1.317 1.00 81.12 91 GLU A O 1
ATOM 773 N N . LYS A 1 92 ? -19.156 7.641 -0.341 1.00 84.56 92 LYS A N 1
ATOM 774 C CA . LYS A 1 92 ? -20.283 7.192 0.480 1.00 84.56 92 LYS A CA 1
ATOM 775 C C . LYS A 1 92 ? -20.016 5.855 1.187 1.00 84.56 92 LYS A C 1
ATOM 777 O O . LYS A 1 92 ? -20.303 5.736 2.373 1.00 84.56 92 LYS A O 1
ATOM 782 N N . ASP A 1 93 ? -19.442 4.883 0.483 1.00 86.06 93 ASP A N 1
ATOM 783 C CA . ASP A 1 93 ? -19.174 3.552 1.035 1.00 86.06 93 ASP A CA 1
ATOM 784 C C . ASP A 1 93 ? -18.093 3.626 2.132 1.00 86.06 93 ASP A C 1
ATOM 786 O O . ASP A 1 93 ? -18.165 2.927 3.144 1.00 86.06 93 ASP A O 1
ATOM 790 N N . TRP A 1 94 ? -17.118 4.532 1.973 1.00 85.69 94 TRP A N 1
ATOM 791 C CA . TRP A 1 94 ? -16.107 4.817 2.996 1.00 85.69 94 TRP A CA 1
ATOM 792 C C . TRP A 1 94 ? -16.710 5.441 4.254 1.00 85.69 94 TRP A C 1
ATOM 794 O O . TRP A 1 94 ? -16.348 5.046 5.361 1.00 85.69 94 TRP A O 1
ATOM 804 N N . VAL A 1 95 ? -17.649 6.377 4.099 1.00 88.69 95 VAL A N 1
ATOM 805 C CA . VAL A 1 95 ? -18.352 7.002 5.229 1.00 88.69 95 VAL A CA 1
ATOM 806 C C . VAL A 1 95 ? -19.192 5.974 5.985 1.00 88.69 95 VAL A C 1
ATOM 808 O O . VAL A 1 95 ? -19.104 5.897 7.210 1.00 88.69 95 VAL A O 1
ATOM 811 N N . GLU A 1 96 ? -19.958 5.140 5.278 1.00 90.19 96 GLU A N 1
ATOM 812 C CA . GLU A 1 96 ? -20.752 4.072 5.899 1.00 90.19 96 GLU A CA 1
ATOM 813 C C . GLU A 1 96 ? -19.861 3.088 6.664 1.00 90.19 96 GLU A C 1
ATOM 815 O O . GLU A 1 96 ? -20.156 2.737 7.810 1.00 90.19 96 GLU A O 1
ATOM 820 N N . LYS A 1 97 ? -18.720 2.699 6.081 1.00 90.94 97 LYS A N 1
ATOM 821 C CA . LYS A 1 97 ? -17.769 1.822 6.764 1.00 90.94 97 LYS A CA 1
ATOM 822 C C . LYS A 1 97 ? -17.125 2.498 7.982 1.00 90.94 97 LYS A C 1
ATOM 824 O O . LYS A 1 97 ? -16.959 1.851 9.017 1.00 90.94 97 LYS A O 1
ATOM 829 N N . PHE A 1 98 ? -16.797 3.785 7.907 1.00 91.19 98 PHE A N 1
ATOM 830 C CA . PHE A 1 98 ? -16.269 4.518 9.057 1.00 91.19 98 PHE A CA 1
ATOM 831 C C . PHE A 1 98 ? -17.271 4.544 10.219 1.00 91.19 98 PHE A C 1
ATOM 833 O O . PHE A 1 98 ? -16.896 4.229 11.349 1.00 91.19 98 PHE A O 1
ATOM 840 N N . ILE A 1 99 ? -18.542 4.856 9.935 1.00 91.94 99 ILE A N 1
ATOM 841 C CA . ILE A 1 99 ? -19.622 4.898 10.933 1.00 91.94 99 ILE A CA 1
ATOM 842 C C . ILE A 1 99 ? -19.866 3.509 11.533 1.00 91.94 99 ILE A C 1
ATOM 844 O O . ILE A 1 99 ? -20.011 3.388 12.745 1.00 91.94 99 ILE A O 1
ATOM 848 N N . GLY A 1 100 ? -19.845 2.449 10.720 1.00 91.69 100 GLY A N 1
ATOM 849 C CA . GLY A 1 100 ? -20.067 1.079 11.191 1.00 91.69 100 GLY A CA 1
ATOM 850 C C . GLY A 1 100 ? -19.014 0.546 12.174 1.00 91.69 100 GLY A C 1
ATOM 851 O O . GLY A 1 100 ? -19.253 -0.467 12.823 1.00 91.69 100 GLY A O 1
ATOM 852 N N . GLY A 1 101 ? -17.849 1.194 12.291 1.00 91.19 101 GLY A N 1
ATOM 853 C CA . GLY A 1 101 ? -16.837 0.860 13.300 1.00 91.19 101 GLY A CA 1
ATOM 854 C C . GLY A 1 101 ? -16.981 1.623 14.624 1.00 91.19 101 GLY A C 1
ATOM 855 O O . GLY A 1 101 ? -16.212 1.355 15.553 1.00 91.19 101 GLY A O 1
ATOM 856 N N . LEU A 1 102 ? -17.923 2.570 14.715 1.00 92.00 102 LEU A N 1
ATOM 857 C CA . LEU A 1 102 ? -18.180 3.358 15.919 1.00 92.00 102 LEU A CA 1
ATOM 858 C C . LEU A 1 102 ? -19.002 2.558 16.947 1.00 92.00 102 LEU A C 1
ATOM 860 O O . LEU A 1 102 ? -19.801 1.698 16.574 1.00 92.00 102 LEU A O 1
ATOM 864 N N . PRO A 1 103 ? -18.821 2.823 18.251 1.00 85.38 103 PRO A N 1
ATOM 865 C CA . PRO A 1 103 ? -19.635 2.201 19.286 1.00 85.38 103 PRO A CA 1
ATOM 866 C C . PRO A 1 103 ? -21.077 2.742 19.245 1.00 85.38 103 PRO A C 1
ATOM 868 O O . PRO A 1 103 ? -21.300 3.908 18.934 1.00 85.38 103 PRO A O 1
ATOM 871 N N . ASN A 1 104 ? -22.065 1.909 19.594 1.00 80.69 104 ASN A N 1
ATOM 872 C CA . ASN A 1 104 ? -23.500 2.251 19.521 1.00 80.69 104 ASN A CA 1
ATOM 873 C C . ASN A 1 104 ? -23.948 3.351 20.507 1.00 80.69 104 ASN A C 1
ATOM 875 O O . ASN A 1 104 ? -25.092 3.792 20.459 1.00 80.69 104 ASN A O 1
ATOM 879 N N . ASN A 1 105 ? -23.080 3.748 21.431 1.00 68.62 105 ASN A N 1
ATOM 880 C CA . ASN A 1 105 ? -23.368 4.616 22.569 1.00 68.62 105 ASN A CA 1
ATOM 881 C C . ASN A 1 105 ? -22.668 5.982 22.463 1.00 68.62 105 ASN A C 1
ATOM 883 O O . ASN A 1 105 ? -22.040 6.410 23.431 1.00 68.62 105 ASN A O 1
ATOM 887 N N . ILE A 1 106 ? -22.746 6.618 21.286 1.00 57.78 106 ILE A N 1
ATOM 888 C CA . ILE A 1 106 ? -22.335 8.022 21.091 1.00 57.78 106 ILE A CA 1
ATOM 889 C C . ILE A 1 106 ? -23.177 8.941 21.979 1.00 57.78 106 ILE A C 1
ATOM 891 O O . ILE A 1 106 ? -24.416 8.756 21.997 1.00 57.78 106 ILE A O 1
#

Foldseek 3Di:
DCPVVVVLVPDDDPRVVVLVVVCVVCPVVVSSVDDPVVVVVVCCVPVVPVVVLVVLVVCLQVQADDPVCVVVSVVSNVVSCVSNVVPPDDPVNSVVSSVVRYDPPD

Secondary structure (DSSP, 8-state):
--HHHHHGGG--HHHHHHHHHHHHHH-HHHHTT--HHHHHHHHHHHHS-HHHHHHHHHHHHT----TT-HHHHHHHHHHHHHHTTTS---HHHHHHHHHHTS-S--

Radius of gyration: 19.2 Å; chains: 1; bounding box: 44×22×47 Å

InterPro domains:
  IPR005162 Retrotransposon-derived protein PEG10, N-terminal capsid-like domain [PF03732] (8-103)